Protein AF-A0A0C3DTW1-F1 (afdb_monomer_lite)

InterPro domains:
  IPR012337 Ribonuclease H-like superfamily [SSF53098] (24-90)
  IPR052035 Zinc finger BED domain-containing [PTHR46481] (9-93)

Foldseek 3Di:
DVVVVVVVVVVVLVVLLVVQVQFDDDKDKDWDWDADPVRWIWIWIKIWTWDADPVPRDIDIDMDTLDIDGQDDDPDPVSVVVVVVVSVVVSVD

Organism: NCBI:txid1036808

Secondary structure (DSSP, 8-state):
-HHHHHHHHHHHHHHHHHHHHT-EEEEEEEEEEEE-TTS-EEEEEEEEEEEEETTTTEEEEEEEEEEEEE--S---HHHHHHHHHHHHHHHT-

Structure (mmCIF, N/CA/C/O backbone):
data_AF-A0A0C3DTW1-F1
#
_entry.id   AF-A0A0C3DTW1-F1
#
loop_
_atom_site.group_PDB
_atom_site.id
_atom_site.type_symbol
_atom_site.label_atom_id
_atom_site.label_alt_id
_atom_site.label_comp_id
_atom_site.label_asym_id
_atom_site.label_entity_id
_atom_site.label_seq_id
_atom_site.pdbx_PDB_ins_code
_atom_site.Cartn_x
_atom_site.Cartn_y
_atom_site.Cartn_z
_atom_site.occupancy
_atom_site.B_iso_or_equiv
_atom_site.auth_seq_id
_atom_site.auth_comp_id
_atom_site.auth_asym_id
_atom_site.auth_atom_id
_atom_site.pdbx_PDB_model_num
ATOM 1 N N . LEU A 1 1 ? -23.428 -7.949 -11.879 1.00 91.56 1 LEU A N 1
ATOM 2 C CA . LEU A 1 1 ? -22.622 -6.734 -11.584 1.00 91.56 1 LEU A CA 1
ATOM 3 C C . LEU A 1 1 ? -21.504 -6.989 -10.563 1.00 91.56 1 LEU A C 1
ATOM 5 O O . LEU A 1 1 ? -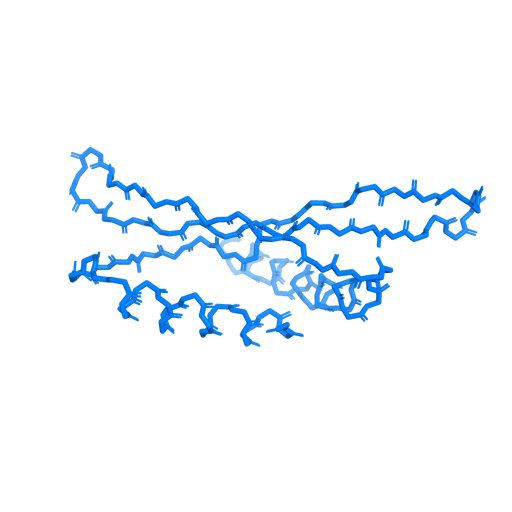20.351 -6.830 -10.933 1.00 91.56 1 LEU A O 1
ATOM 9 N N . ARG A 1 2 ? -21.795 -7.426 -9.323 1.00 97.06 2 ARG A N 1
ATOM 10 C CA . ARG A 1 2 ? -20.774 -7.691 -8.278 1.00 97.06 2 ARG A CA 1
ATOM 11 C C . ARG A 1 2 ? -19.613 -8.578 -8.747 1.00 97.06 2 ARG A C 1
ATOM 13 O O . ARG A 1 2 ? -18.458 -8.225 -8.550 1.00 97.06 2 ARG A O 1
ATOM 20 N N . GLU A 1 3 ? -19.917 -9.714 -9.367 1.00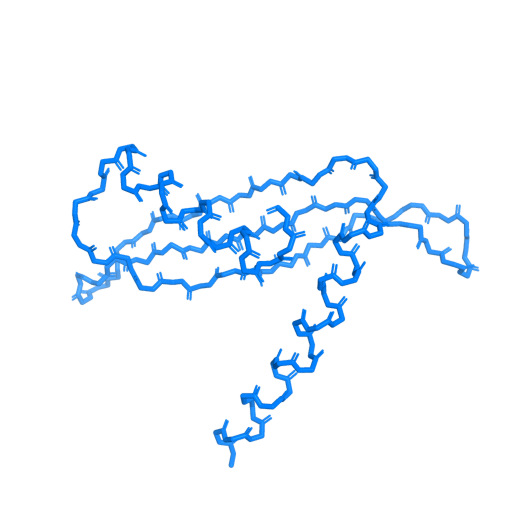 97.62 3 GLU A N 1
ATOM 21 C CA . GLU A 1 3 ? -18.895 -10.665 -9.831 1.00 97.62 3 GLU A CA 1
ATOM 22 C C . GLU A 1 3 ? -17.994 -10.075 -10.915 1.00 97.62 3 GLU A C 1
ATOM 24 O O . GLU A 1 3 ? -16.786 -10.285 -10.887 1.00 97.62 3 GLU A O 1
ATOM 29 N N . LEU A 1 4 ? -18.564 -9.268 -11.813 1.00 98.31 4 LEU A N 1
ATOM 30 C CA . LEU A 1 4 ? -17.811 -8.573 -12.856 1.00 98.31 4 LEU A CA 1
ATOM 31 C C . LEU A 1 4 ? -16.845 -7.549 -12.256 1.00 98.31 4 LEU A C 1
ATOM 33 O O . LEU A 1 4 ? -15.699 -7.486 -12.684 1.00 98.31 4 LEU A O 1
ATOM 37 N N . ILE A 1 5 ? -17.271 -6.802 -11.230 1.00 98.00 5 ILE A N 1
ATOM 38 C CA . ILE A 1 5 ? -16.402 -5.854 -10.514 1.00 98.00 5 ILE A CA 1
ATOM 39 C C . ILE A 1 5 ? -15.257 -6.597 -9.820 1.00 98.00 5 ILE A C 1
ATOM 41 O O . ILE A 1 5 ? -14.105 -6.190 -9.931 1.00 98.00 5 ILE A O 1
ATOM 45 N N . ILE A 1 6 ? -15.553 -7.709 -9.136 1.00 97.75 6 ILE A N 1
ATOM 46 C CA . ILE A 1 6 ? -14.525 -8.522 -8.469 1.00 97.75 6 ILE A CA 1
ATOM 47 C C . ILE A 1 6 ? -13.536 -9.086 -9.492 1.00 97.75 6 ILE A C 1
ATOM 49 O O . ILE A 1 6 ? -12.332 -9.065 -9.245 1.00 97.75 6 ILE A O 1
ATOM 53 N N . LYS A 1 7 ? -14.024 -9.575 -10.637 1.00 98.25 7 LYS A N 1
ATOM 54 C CA . LYS A 1 7 ? -13.170 -10.073 -11.716 1.00 98.25 7 LYS A CA 1
ATOM 55 C C . LYS A 1 7 ? -12.280 -8.960 -12.272 1.00 98.25 7 LYS A C 1
ATOM 57 O O . LYS A 1 7 ? -11.070 -9.129 -12.294 1.00 98.25 7 LYS A O 1
ATOM 62 N N . ALA A 1 8 ? -12.858 -7.816 -12.633 1.00 98.25 8 ALA A N 1
ATOM 63 C CA . ALA A 1 8 ? -12.110 -6.674 -13.153 1.00 98.25 8 ALA A CA 1
ATOM 64 C C . ALA A 1 8 ? -11.046 -6.186 -12.160 1.00 98.25 8 ALA A C 1
ATOM 66 O O . ALA A 1 8 ? -9.917 -5.910 -12.553 1.00 98.25 8 ALA A O 1
ATOM 67 N N . TRP A 1 9 ? -11.374 -6.143 -10.865 1.00 97.31 9 TRP A N 1
ATOM 68 C CA . TRP A 1 9 ? -10.405 -5.803 -9.828 1.00 97.31 9 TRP A CA 1
ATOM 69 C C . TRP A 1 9 ? -9.269 -6.829 -9.733 1.00 97.31 9 TRP A C 1
ATOM 71 O O . TRP A 1 9 ? -8.121 -6.425 -9.618 1.00 97.31 9 TRP A O 1
ATOM 81 N N . ARG A 1 10 ? -9.545 -8.140 -9.810 1.00 98.00 10 ARG A N 1
ATOM 82 C CA . ARG A 1 10 ? -8.498 -9.183 -9.796 1.00 98.00 10 ARG A CA 1
ATOM 83 C C . ARG A 1 10 ? -7.578 -9.098 -11.011 1.00 98.00 10 ARG A C 1
ATOM 85 O O . ARG A 1 10 ? -6.364 -9.233 -10.859 1.00 98.00 10 ARG A O 1
ATOM 92 N N . ASP A 1 11 ? -8.159 -8.863 -12.184 1.00 98.31 11 ASP A N 1
ATOM 93 C CA . ASP A 1 11 ? -7.416 -8.707 -13.433 1.00 98.31 11 ASP A CA 1
ATOM 94 C C . ASP A 1 11 ? -6.502 -7.470 -13.331 1.00 98.31 11 ASP A C 1
ATOM 96 O O . ASP A 1 11 ? -5.292 -7.575 -13.524 1.00 98.31 11 ASP A O 1
ATOM 100 N N . TYR A 1 12 ? -7.046 -6.328 -12.889 1.00 98.06 12 TYR A N 1
ATOM 101 C CA . TYR A 1 12 ? -6.275 -5.113 -12.605 1.00 98.06 12 TYR A CA 1
ATOM 102 C C . TYR A 1 12 ? -5.178 -5.340 -11.559 1.00 98.06 12 TYR A C 1
ATOM 104 O O . TYR A 1 12 ? -4.041 -4.923 -11.753 1.00 98.06 12 TYR A O 1
ATOM 112 N N . PHE A 1 13 ? -5.497 -6.010 -10.451 1.00 98.12 13 PHE A N 1
ATOM 113 C CA . PHE A 1 13 ? -4.556 -6.206 -9.352 1.00 98.12 13 PHE A CA 1
ATOM 114 C C . PHE A 1 13 ? -3.396 -7.120 -9.761 1.00 98.12 13 PHE A C 1
ATOM 116 O O . PHE A 1 13 ? -2.278 -6.913 -9.308 1.00 98.12 13 PHE A O 1
ATOM 123 N N . THR A 1 14 ? -3.628 -8.085 -10.656 1.00 98.25 14 THR A N 1
ATOM 124 C CA . THR A 1 14 ? -2.555 -8.891 -11.263 1.00 98.25 14 THR A CA 1
ATOM 125 C C . THR A 1 14 ? -1.579 -8.015 -12.046 1.00 98.25 14 THR A C 1
ATOM 127 O O . THR A 1 14 ? -0.374 -8.130 -11.845 1.00 98.25 14 THR A O 1
ATOM 130 N N . VAL A 1 15 ? -2.089 -7.100 -12.877 1.00 98.00 15 VAL A N 1
ATOM 131 C CA . VAL A 1 15 ? -1.251 -6.149 -13.629 1.00 98.00 15 VAL A CA 1
ATOM 132 C C . VAL A 1 15 ? -0.510 -5.206 -12.683 1.00 98.00 15 VAL A C 1
ATOM 134 O O . VAL A 1 15 ? 0.695 -5.031 -12.816 1.00 98.00 15 VAL A O 1
ATOM 137 N N . LEU A 1 16 ? -1.194 -4.676 -11.665 1.00 98.00 16 LEU A N 1
ATOM 138 C CA . LEU A 1 16 ? -0.586 -3.780 -10.683 1.00 98.00 16 LEU A CA 1
ATOM 139 C C . LEU A 1 16 ? 0.600 -4.429 -9.956 1.00 98.00 16 LEU A C 1
ATOM 141 O O . LEU A 1 16 ? 1.601 -3.764 -9.717 1.00 98.00 16 LEU A O 1
ATOM 145 N N . LYS A 1 17 ? 0.528 -5.725 -9.628 1.00 98.12 17 LYS A N 1
ATOM 146 C CA . LYS A 1 17 ? 1.673 -6.451 -9.052 1.00 98.12 17 LYS A CA 1
ATOM 147 C C . LYS A 1 17 ? 2.880 -6.445 -9.984 1.00 98.12 17 LYS A C 1
ATOM 149 O O . LYS A 1 17 ? 3.996 -6.221 -9.528 1.00 98.12 17 LYS A O 1
ATOM 154 N N . CYS A 1 18 ? 2.661 -6.675 -11.278 1.00 97.00 18 CYS A N 1
ATOM 155 C CA . CYS A 1 18 ? 3.723 -6.596 -12.277 1.00 97.00 18 CYS A CA 1
ATOM 156 C C . CYS A 1 18 ? 4.288 -5.172 -12.375 1.00 97.00 18 CYS A C 1
ATOM 158 O O . CYS A 1 18 ? 5.504 -5.011 -12.420 1.00 97.00 18 CYS A O 1
ATOM 160 N N . ASP A 1 19 ? 3.438 -4.143 -12.347 1.00 96.44 19 ASP A N 1
ATOM 161 C CA . ASP A 1 19 ? 3.880 -2.744 -12.391 1.00 96.44 19 ASP A CA 1
ATOM 162 C C . ASP A 1 19 ? 4.732 -2.361 -11.171 1.00 96.44 19 ASP A C 1
ATOM 164 O O . ASP A 1 19 ? 5.728 -1.652 -11.313 1.00 96.44 19 ASP A O 1
ATOM 168 N N . LEU A 1 20 ? 4.356 -2.831 -9.976 1.00 97.31 20 LEU A N 1
ATOM 169 C CA . LEU A 1 20 ? 5.112 -2.605 -8.742 1.00 97.31 20 LEU A CA 1
ATOM 170 C C . LEU A 1 20 ? 6.451 -3.358 -8.763 1.00 97.31 20 LEU A C 1
ATOM 172 O O . LEU A 1 20 ? 7.482 -2.778 -8.426 1.00 97.31 20 LEU A O 1
ATOM 176 N N . ALA A 1 21 ? 6.462 -4.614 -9.220 1.00 96.19 21 ALA A N 1
ATOM 177 C CA . ALA A 1 21 ? 7.686 -5.406 -9.351 1.00 96.19 21 ALA A CA 1
ATOM 178 C C . ALA A 1 21 ? 8.676 -4.807 -10.369 1.00 96.19 21 ALA A C 1
ATOM 180 O O . ALA A 1 21 ? 9.885 -4.920 -10.191 1.00 96.19 21 ALA A O 1
ATOM 181 N N . ASN A 1 22 ? 8.164 -4.135 -11.405 1.00 94.81 22 ASN A N 1
ATOM 182 C CA . ASN A 1 22 ? 8.954 -3.429 -12.417 1.00 94.81 22 ASN A CA 1
ATOM 183 C C . ASN A 1 22 ? 9.189 -1.947 -12.076 1.00 94.81 22 ASN A C 1
ATOM 185 O O . ASN A 1 22 ? 9.581 -1.163 -12.947 1.00 94.81 22 ASN A O 1
ATOM 189 N N . SER A 1 23 ? 8.920 -1.529 -10.837 1.00 95.44 23 SER A N 1
ATOM 190 C CA . SER A 1 23 ? 9.167 -0.151 -10.429 1.00 95.44 23 SER A CA 1
ATOM 191 C C . SER A 1 23 ? 10.648 0.211 -10.543 1.00 95.44 23 SER A C 1
ATOM 193 O O . SER A 1 23 ? 11.549 -0.586 -10.284 1.00 95.44 23 SER A O 1
ATOM 195 N N . LEU A 1 24 ? 10.906 1.454 -10.941 1.00 93.75 24 LEU A N 1
ATOM 196 C CA . LEU A 1 24 ? 12.249 2.004 -10.966 1.00 93.75 24 LEU A CA 1
ATOM 197 C C . LEU A 1 24 ? 12.581 2.566 -9.585 1.00 93.75 24 LEU A C 1
ATOM 199 O O . LEU A 1 24 ? 12.034 3.587 -9.166 1.00 93.75 24 LEU A O 1
ATOM 203 N N . GLY A 1 25 ? 13.511 1.912 -8.895 1.00 92.44 25 GLY A N 1
ATOM 204 C CA . GLY A 1 25 ? 13.951 2.325 -7.567 1.00 92.44 25 GLY A CA 1
ATOM 205 C C . GLY A 1 25 ? 13.013 1.843 -6.463 1.00 92.44 25 GLY A C 1
ATOM 206 O O . GLY A 1 25 ? 12.600 0.689 -6.452 1.00 92.44 25 GLY A O 1
ATOM 207 N N . GLN A 1 26 ? 12.745 2.706 -5.482 1.00 95.62 26 GLN A N 1
ATOM 208 C CA . GLN A 1 26 ? 11.966 2.349 -4.296 1.00 95.62 26 GLN A CA 1
ATOM 209 C C . GLN A 1 26 ? 10.484 2.693 -4.449 1.00 95.62 26 GLN A C 1
ATOM 211 O O . GLN A 1 26 ? 10.113 3.686 -5.077 1.00 95.62 26 GLN A O 1
ATOM 216 N N . ILE A 1 27 ? 9.644 1.903 -3.784 1.00 97.88 27 ILE A N 1
ATOM 217 C CA . ILE A 1 27 ? 8.213 2.160 -3.647 1.00 97.88 27 ILE A CA 1
ATOM 218 C C . ILE A 1 27 ? 7.988 2.897 -2.328 1.00 97.88 27 ILE A C 1
ATOM 220 O O . ILE A 1 27 ? 8.344 2.407 -1.258 1.00 97.88 27 ILE A O 1
ATOM 224 N N . SER A 1 28 ? 7.379 4.076 -2.403 1.00 98.12 28 SER A N 1
ATOM 225 C CA . SER A 1 28 ? 6.955 4.838 -1.229 1.00 98.12 28 SER A CA 1
ATOM 226 C C . SER A 1 28 ? 5.503 4.522 -0.892 1.00 98.12 28 SER A C 1
ATOM 228 O O . SER A 1 28 ? 4.641 4.471 -1.771 1.00 98.12 28 SER A O 1
ATOM 230 N N . LEU A 1 29 ? 5.214 4.337 0.393 1.00 97.81 29 LEU A N 1
ATOM 231 C CA . LEU A 1 29 ? 3.886 3.973 0.875 1.00 97.81 29 LEU A CA 1
ATOM 232 C C . LEU A 1 29 ? 3.294 5.103 1.710 1.00 97.81 29 LEU A C 1
ATOM 234 O O . LEU A 1 29 ? 3.972 5.668 2.567 1.00 97.81 29 LEU A O 1
ATOM 238 N N . THR A 1 30 ? 2.008 5.377 1.516 1.00 97.81 30 THR A N 1
ATOM 239 C CA . THR A 1 30 ? 1.203 6.094 2.509 1.00 97.81 30 THR A CA 1
ATOM 240 C C . THR A 1 30 ? 0.190 5.133 3.113 1.00 97.81 30 THR A C 1
ATOM 242 O O . THR A 1 30 ? -0.432 4.341 2.402 1.00 97.81 30 THR A O 1
ATOM 245 N N . ALA A 1 31 ? 0.050 5.182 4.435 1.00 95.81 31 ALA A N 1
ATOM 246 C CA . ALA A 1 31 ? -0.937 4.426 5.190 1.00 95.81 31 ALA A CA 1
ATOM 247 C C . ALA A 1 31 ? -1.846 5.428 5.905 1.00 95.81 31 ALA A C 1
ATOM 249 O O . ALA A 1 31 ? -1.404 6.112 6.825 1.00 95.81 31 ALA A O 1
ATOM 250 N N . ASP A 1 32 ? -3.089 5.533 5.449 1.00 96.44 32 ASP A N 1
ATOM 251 C CA . ASP A 1 32 ? -4.105 6.386 6.059 1.00 96.44 32 ASP A CA 1
ATOM 252 C C . ASP A 1 32 ? -5.035 5.520 6.907 1.00 96.44 32 ASP A C 1
ATOM 254 O O . ASP A 1 32 ? -5.597 4.534 6.418 1.00 96.44 32 ASP A O 1
ATOM 258 N N . ILE A 1 33 ? -5.160 5.861 8.187 1.00 96.12 33 ILE A N 1
ATOM 259 C CA . ILE A 1 33 ? -5.989 5.141 9.149 1.00 96.12 33 ILE A CA 1
ATOM 260 C C . ILE A 1 33 ? -7.003 6.114 9.719 1.00 96.12 33 ILE A C 1
ATOM 262 O O . ILE A 1 33 ? -6.651 7.113 10.343 1.00 96.12 33 ILE A O 1
ATOM 266 N N . TRP A 1 34 ? -8.276 5.774 9.571 1.00 96.31 34 TRP A N 1
ATOM 267 C CA . TRP A 1 34 ? -9.365 6.567 10.118 1.00 96.31 34 TRP A CA 1
ATOM 268 C C . TRP A 1 34 ? -10.488 5.672 10.620 1.00 96.31 34 TRP A C 1
ATOM 270 O O . TRP A 1 34 ? -10.578 4.486 10.309 1.00 96.31 34 TRP A O 1
ATOM 280 N N . THR A 1 35 ? -11.377 6.266 11.406 1.00 96.44 35 THR A N 1
ATOM 281 C CA . THR A 1 35 ? -12.620 5.638 11.845 1.00 96.44 35 THR A CA 1
ATOM 282 C C . THR A 1 35 ? -13.791 6.378 11.211 1.00 96.44 35 THR A C 1
ATOM 284 O O . THR A 1 35 ? -13.848 7.605 11.258 1.00 96.44 35 THR A O 1
ATOM 287 N N . ASP A 1 36 ? -14.718 5.653 10.583 1.00 96.19 36 ASP A N 1
ATOM 288 C CA . ASP A 1 36 ? -15.893 6.267 9.964 1.00 96.19 36 ASP A CA 1
ATOM 289 C C . ASP A 1 36 ? -16.943 6.719 11.001 1.00 96.19 36 ASP A C 1
ATOM 291 O O . ASP A 1 36 ? -16.839 6.468 12.204 1.00 96.19 36 ASP A O 1
ATOM 295 N N . LYS A 1 37 ? -18.017 7.362 10.526 1.00 97.00 37 LYS A N 1
ATOM 296 C CA . LYS A 1 37 ? -19.122 7.839 11.381 1.00 97.00 37 LYS A CA 1
ATOM 297 C C . LYS A 1 37 ? -19.837 6.717 12.146 1.00 97.00 37 LYS A C 1
ATOM 299 O O . LYS A 1 37 ? -20.454 6.981 13.172 1.00 97.00 37 LYS A O 1
ATOM 304 N N . ASN A 1 38 ? -19.731 5.478 11.669 1.00 96.62 38 ASN A N 1
ATOM 305 C CA . ASN A 1 38 ? -20.298 4.285 12.292 1.00 96.62 38 ASN A CA 1
ATOM 306 C C . ASN A 1 38 ? -19.289 3.578 13.211 1.00 96.62 38 ASN A C 1
ATOM 308 O O . ASN A 1 38 ? -19.510 2.429 13.589 1.00 96.62 38 ASN A O 1
ATOM 312 N N . ARG A 1 39 ? -18.188 4.250 13.573 1.00 93.88 39 ARG A N 1
ATOM 313 C CA . ARG A 1 39 ? -17.112 3.720 14.420 1.00 93.88 39 ARG A CA 1
ATOM 314 C C . ARG A 1 39 ? -16.411 2.497 13.824 1.00 93.88 39 ARG A C 1
ATOM 316 O O . ARG A 1 39 ? -15.910 1.649 14.558 1.00 93.88 39 ARG A O 1
ATOM 323 N N . ARG A 1 40 ? -16.363 2.396 12.494 1.00 96.31 40 ARG A N 1
ATOM 324 C CA . ARG A 1 40 ? -15.628 1.344 11.789 1.00 96.31 40 ARG A CA 1
ATOM 325 C C . ARG A 1 40 ? -14.241 1.863 11.404 1.00 96.31 40 ARG A C 1
ATOM 327 O O . ARG A 1 40 ? -14.170 2.807 10.615 1.00 96.31 40 ARG A O 1
ATOM 334 N N . PRO A 1 41 ? -13.163 1.283 11.949 1.00 96.69 41 PRO A N 1
ATOM 335 C CA . PRO A 1 41 ? -11.804 1.631 11.558 1.00 96.69 41 PRO A CA 1
ATOM 336 C C . PRO A 1 41 ? -11.434 1.037 10.195 1.00 96.69 41 PRO A C 1
ATOM 338 O O . PRO A 1 41 ? -11.771 -0.109 9.882 1.00 96.69 41 PRO A O 1
ATOM 341 N N . PHE A 1 42 ? -10.711 1.814 9.399 1.00 97.12 42 PHE A N 1
ATOM 342 C CA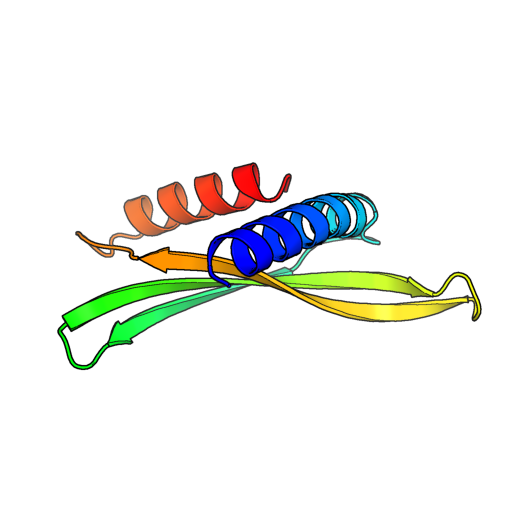 . PHE A 1 42 ? -10.187 1.424 8.098 1.00 97.12 42 PHE A CA 1
ATOM 343 C C . PHE A 1 42 ? -8.716 1.807 7.976 1.00 97.12 42 PHE A C 1
ATOM 345 O O . PHE A 1 42 ? -8.272 2.790 8.563 1.00 97.12 42 PHE A O 1
ATOM 352 N N . LEU A 1 43 ? -7.990 1.025 7.183 1.00 97.25 43 LEU A N 1
ATOM 353 C CA . LEU A 1 43 ? -6.629 1.292 6.740 1.00 97.25 43 LEU A CA 1
ATOM 354 C C . LEU A 1 43 ? -6.620 1.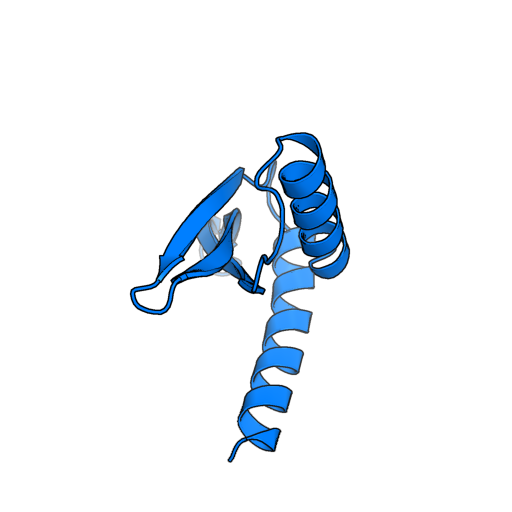305 5.208 1.00 97.25 43 LEU A C 1
ATOM 356 O O . LEU A 1 43 ? -6.894 0.280 4.573 1.00 97.25 43 LEU A O 1
ATOM 360 N N . ALA A 1 44 ? -6.299 2.452 4.617 1.00 98.19 44 ALA A N 1
ATOM 361 C CA . ALA A 1 44 ? -5.971 2.562 3.204 1.00 98.19 44 ALA A CA 1
ATOM 362 C C . ALA A 1 44 ? -4.456 2.614 3.027 1.00 98.19 44 ALA A C 1
ATOM 364 O O . ALA A 1 44 ? -3.770 3.367 3.714 1.00 98.19 44 ALA A O 1
ATOM 365 N N . THR A 1 45 ? -3.935 1.842 2.080 1.00 98.12 45 THR A N 1
ATOM 366 C CA . THR A 1 45 ? -2.512 1.858 1.736 1.00 98.12 45 THR A CA 1
ATOM 367 C C . THR A 1 45 ? -2.350 2.170 0.260 1.00 98.12 45 THR A C 1
ATOM 369 O O . THR A 1 45 ? -2.911 1.470 -0.589 1.00 98.12 45 THR A O 1
ATOM 372 N N . THR A 1 46 ? -1.571 3.207 -0.037 1.00 98.50 46 THR A N 1
ATOM 373 C CA . THR A 1 46 ? -1.305 3.674 -1.401 1.00 98.50 46 THR A CA 1
ATOM 374 C C . THR A 1 46 ? 0.183 3.565 -1.702 1.00 98.50 46 THR A C 1
ATOM 376 O O . THR A 1 46 ? 1.013 4.081 -0.953 1.00 98.50 46 THR A O 1
ATOM 379 N N . ALA A 1 47 ? 0.514 2.900 -2.806 1.00 98.50 47 ALA A N 1
ATOM 380 C CA . ALA A 1 47 ? 1.868 2.805 -3.326 1.00 98.50 47 ALA A CA 1
ATOM 381 C C . ALA A 1 47 ? 2.137 3.934 -4.323 1.00 98.50 47 ALA A C 1
ATOM 383 O O . ALA A 1 47 ? 1.282 4.256 -5.150 1.00 98.50 47 ALA A O 1
ATOM 384 N N . HIS A 1 48 ? 3.336 4.498 -4.244 1.00 98.31 48 HIS A N 1
ATOM 385 C CA . HIS A 1 48 ? 3.854 5.533 -5.128 1.00 98.31 48 HIS A CA 1
ATOM 386 C C . HIS A 1 48 ? 5.206 5.063 -5.657 1.00 98.31 48 HIS A C 1
ATOM 388 O O . HIS A 1 48 ? 6.084 4.713 -4.867 1.00 98.31 48 HIS A O 1
ATOM 394 N N . TRP A 1 49 ? 5.383 5.038 -6.974 1.00 98.00 49 TRP A N 1
ATOM 395 C CA . TRP A 1 49 ? 6.622 4.563 -7.591 1.00 98.00 49 TRP A CA 1
ATOM 396 C C . TRP A 1 49 ? 6.911 5.283 -8.901 1.00 98.00 49 TRP A C 1
ATOM 398 O O . TRP A 1 49 ? 6.020 5.876 -9.508 1.00 98.00 49 TRP A O 1
ATOM 408 N N . ILE A 1 50 ? 8.163 5.238 -9.345 1.00 97.12 50 ILE A N 1
ATOM 409 C CA . ILE A 1 50 ? 8.553 5.751 -10.656 1.00 97.12 50 ILE A CA 1
ATOM 410 C C . ILE A 1 50 ? 8.509 4.606 -11.670 1.00 97.12 50 ILE A C 1
ATOM 412 O O . ILE A 1 50 ? 8.994 3.511 -11.398 1.00 97.12 50 ILE A O 1
ATOM 416 N N . ALA A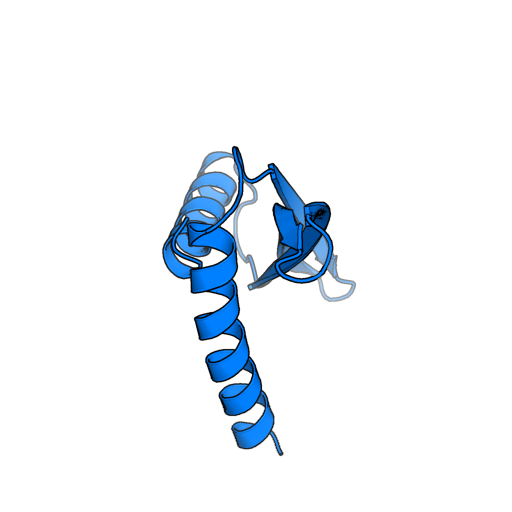 1 51 ? 7.937 4.857 -12.845 1.00 95.00 51 ALA A N 1
ATOM 417 C CA . ALA A 1 51 ? 7.948 3.934 -13.976 1.00 95.00 51 ALA A CA 1
ATOM 418 C C . ALA A 1 51 ? 8.477 4.637 -15.232 1.00 95.00 51 ALA A C 1
ATOM 420 O O . ALA A 1 51 ? 8.284 5.846 -15.400 1.00 95.00 51 ALA A O 1
ATOM 421 N N . SER A 1 52 ? 9.125 3.878 -16.117 1.00 91.75 52 SER A N 1
ATOM 422 C CA . SER A 1 52 ? 9.471 4.357 -17.458 1.00 91.75 52 SER A CA 1
ATOM 423 C C . SER A 1 52 ? 8.227 4.350 -18.344 1.00 91.75 52 SER A C 1
ATOM 425 O O . SER A 1 52 ? 7.455 3.393 -18.320 1.00 91.75 52 SER A O 1
ATOM 427 N N . ASP A 1 53 ? 8.028 5.398 -19.134 1.00 84.56 53 ASP A N 1
ATOM 428 C CA . ASP A 1 53 ? 7.098 5.364 -20.257 1.00 84.56 53 ASP A CA 1
ATOM 429 C C . ASP A 1 53 ? 7.818 4.805 -21.488 1.00 84.56 53 ASP A C 1
ATOM 431 O O . ASP A 1 53 ? 8.654 5.484 -22.093 1.00 84.56 53 ASP A O 1
ATOM 435 N N . GLU A 1 54 ? 7.470 3.570 -21.857 1.00 77.06 54 GLU A N 1
ATOM 436 C CA . GLU A 1 54 ? 8.055 2.828 -22.983 1.00 77.06 54 GLU A CA 1
ATOM 437 C C . GLU A 1 54 ? 8.019 3.615 -24.301 1.00 77.06 54 GLU A C 1
ATOM 439 O O . GLU A 1 54 ? 8.899 3.452 -25.141 1.00 77.06 54 GLU A O 1
ATOM 444 N N . ASN A 1 55 ? 7.048 4.520 -24.463 1.00 79.12 55 ASN A N 1
ATOM 445 C CA . ASN A 1 55 ? 6.858 5.273 -25.702 1.00 79.12 55 ASN A CA 1
ATOM 446 C C . ASN A 1 55 ? 7.579 6.627 -25.739 1.00 79.12 55 ASN A C 1
ATOM 448 O O . ASN A 1 55 ? 7.643 7.244 -26.800 1.00 79.12 55 ASN A O 1
ATOM 452 N N . SER A 1 56 ? 8.072 7.136 -24.605 1.00 77.44 56 SER A N 1
ATOM 453 C CA . SER A 1 56 ? 8.610 8.505 -24.537 1.00 77.44 56 SER A CA 1
ATOM 454 C C . SER A 1 56 ? 9.958 8.643 -23.833 1.00 77.44 56 SER A C 1
ATOM 456 O O . SER A 1 56 ? 10.475 9.755 -23.765 1.00 77.44 56 SER A O 1
ATOM 458 N N . ALA A 1 57 ? 10.539 7.550 -23.321 1.00 82.00 57 ALA A N 1
ATOM 459 C CA . ALA A 1 57 ? 11.775 7.568 -22.526 1.00 82.00 57 ALA A CA 1
ATOM 460 C C . ALA A 1 57 ? 11.719 8.549 -21.332 1.00 82.00 57 ALA A C 1
ATOM 462 O O . ALA A 1 57 ? 12.748 9.017 -20.845 1.00 82.00 57 ALA A O 1
ATOM 463 N N . THR A 1 58 ? 10.510 8.872 -20.859 1.00 91.56 58 THR A N 1
ATOM 464 C CA . THR A 1 58 ? 10.288 9.744 -19.701 1.00 91.56 58 THR A CA 1
ATOM 465 C C . THR A 1 58 ? 9.949 8.927 -18.465 1.00 91.56 58 THR A C 1
ATOM 467 O O . THR A 1 58 ? 9.312 7.876 -18.544 1.00 91.56 58 THR A O 1
ATOM 470 N N . PHE A 1 59 ? 10.341 9.433 -17.298 1.00 93.44 59 PHE A N 1
ATOM 471 C CA . PHE A 1 59 ? 9.930 8.870 -16.019 1.00 93.44 59 PHE A CA 1
ATOM 472 C C . PHE A 1 59 ? 8.614 9.485 -15.564 1.00 93.44 59 PHE A C 1
ATOM 474 O O . PHE A 1 59 ? 8.421 10.700 -15.638 1.00 93.44 59 PHE A O 1
ATOM 481 N N . ARG A 1 60 ? 7.709 8.648 -15.056 1.00 94.31 60 ARG A N 1
ATOM 482 C CA . ARG A 1 60 ? 6.428 9.093 -14.507 1.00 94.31 60 ARG A CA 1
ATOM 483 C C . ARG A 1 60 ? 6.219 8.544 -13.111 1.00 94.31 60 ARG A C 1
ATOM 485 O O . ARG A 1 60 ? 6.402 7.352 -12.875 1.00 94.31 60 ARG A O 1
ATOM 492 N N . LEU A 1 61 ? 5.766 9.419 -12.217 1.00 96.25 61 LEU A N 1
ATOM 493 C CA . LEU A 1 61 ? 5.217 9.010 -10.935 1.00 96.25 61 LEU A CA 1
ATOM 494 C C . LEU A 1 61 ? 3.887 8.291 -11.171 1.00 96.25 61 LEU A C 1
ATOM 496 O O . LEU A 1 61 ? 2.973 8.821 -11.808 1.00 96.25 61 LEU A O 1
ATOM 500 N N . LYS A 1 62 ? 3.795 7.075 -10.654 1.00 97.06 62 LYS A N 1
ATOM 501 C CA . LYS A 1 62 ? 2.604 6.238 -10.633 1.00 97.06 62 LYS A CA 1
ATOM 502 C C . LYS A 1 62 ? 2.121 6.113 -9.198 1.00 97.06 62 LYS A C 1
ATOM 504 O O . LYS A 1 62 ? 2.917 6.127 -8.260 1.00 97.06 62 LYS A O 1
ATOM 509 N N . VAL A 1 63 ? 0.805 6.021 -9.050 1.00 98.00 63 VAL A N 1
ATOM 510 C CA . VAL A 1 63 ? 0.131 5.939 -7.757 1.00 98.00 63 VAL A CA 1
ATOM 511 C C . VAL A 1 63 ? -0.998 4.926 -7.865 1.00 98.00 63 VAL A C 1
ATOM 513 O O . VAL A 1 63 ? -1.765 4.965 -8.828 1.00 98.00 63 VAL A O 1
ATOM 516 N N . ALA A 1 64 ? -1.113 4.030 -6.888 1.00 98.12 64 ALA A N 1
ATOM 517 C CA . ALA A 1 64 ? -2.205 3.067 -6.833 1.00 98.12 64 ALA A CA 1
ATOM 518 C C . ALA A 1 64 ? -2.569 2.687 -5.398 1.00 98.12 64 ALA A C 1
ATOM 520 O O . ALA A 1 64 ? -1.706 2.471 -4.546 1.00 98.12 64 ALA A O 1
ATOM 521 N N . LEU A 1 65 ? -3.872 2.551 -5.149 1.00 98.00 65 LEU A N 1
ATOM 522 C CA . LEU A 1 65 ? -4.398 2.010 -3.903 1.00 98.00 65 LEU A CA 1
ATOM 523 C C . LEU A 1 65 ? -4.211 0.487 -3.898 1.00 98.00 65 LEU A C 1
ATOM 525 O O . LEU A 1 65 ? -4.893 -0.230 -4.631 1.00 98.00 65 LEU A O 1
ATOM 529 N N . ILE A 1 66 ? -3.311 -0.012 -3.054 1.00 97.81 66 ILE A N 1
ATOM 530 C CA . ILE A 1 66 ? -3.017 -1.451 -2.952 1.00 97.81 66 ILE A CA 1
ATOM 531 C C . ILE A 1 66 ? -3.900 -2.149 -1.913 1.00 97.81 66 ILE A C 1
ATOM 533 O O . ILE A 1 66 ? -4.111 -3.367 -1.968 1.00 97.81 66 ILE A O 1
ATOM 537 N N . ALA A 1 67 ? -4.463 -1.383 -0.975 1.00 97.44 67 ALA A N 1
ATOM 538 C CA . ALA A 1 67 ? -5.395 -1.892 0.014 1.00 97.44 67 ALA A CA 1
ATOM 539 C C . ALA A 1 67 ? -6.384 -0.832 0.500 1.00 97.44 67 ALA A C 1
ATOM 541 O O . ALA A 1 67 ? -6.014 0.301 0.777 1.00 97.44 67 ALA A O 1
ATOM 542 N N . PHE A 1 68 ? -7.633 -1.261 0.675 1.00 97.19 68 PHE A N 1
ATOM 543 C CA . PHE A 1 68 ? -8.637 -0.609 1.507 1.00 97.19 68 PHE A CA 1
ATOM 544 C C . PHE A 1 68 ? -9.183 -1.686 2.443 1.00 97.19 68 PHE A C 1
ATOM 546 O O . PHE A 1 68 ? -9.892 -2.595 2.003 1.00 97.19 68 PHE A O 1
ATOM 553 N N . HIS A 1 69 ? -8.759 -1.665 3.701 1.00 96.62 69 HIS A N 1
ATOM 554 C CA . HIS A 1 69 ? -8.948 -2.769 4.633 1.00 96.62 69 HIS A CA 1
ATOM 555 C C . HIS A 1 69 ? -9.764 -2.329 5.843 1.00 96.62 69 HIS A C 1
ATOM 557 O O . HIS A 1 69 ? -9.476 -1.304 6.452 1.00 96.62 69 HIS A O 1
ATOM 563 N N . TYR A 1 70 ? -10.777 -3.115 6.205 1.00 96.75 70 TYR A N 1
ATOM 564 C CA . TYR A 1 70 ? -11.446 -2.961 7.492 1.00 96.75 70 TYR A CA 1
ATOM 565 C C . TYR A 1 70 ? -10.485 -3.410 8.597 1.00 96.75 70 TYR A C 1
ATOM 567 O O . TYR A 1 70 ? -10.016 -4.543 8.559 1.00 96.75 70 TYR A O 1
ATOM 575 N N . PHE A 1 71 ? -10.181 -2.531 9.552 1.00 94.69 71 PHE A N 1
ATOM 576 C CA . PHE A 1 71 ? -9.101 -2.723 10.527 1.00 94.69 71 PHE A CA 1
ATOM 577 C C . PHE A 1 71 ? -9.620 -2.711 11.978 1.00 94.69 71 PHE A C 1
ATOM 579 O O . PHE A 1 71 ? -9.313 -1.799 12.743 1.00 94.69 71 PHE A O 1
ATOM 586 N N . PRO A 1 72 ? -10.468 -3.676 12.380 1.00 91.81 72 PRO A N 1
ATOM 587 C CA . PRO A 1 72 ? -11.006 -3.723 13.735 1.00 91.81 72 PRO A CA 1
ATOM 588 C C . PRO A 1 72 ? -9.928 -4.082 14.766 1.00 91.81 72 PRO A C 1
ATOM 590 O O . PRO A 1 72 ? -8.959 -4.778 14.465 1.00 91.81 72 PRO A O 1
ATOM 593 N N . GLY A 1 73 ? -10.155 -3.678 16.016 1.00 89.94 73 GLY A N 1
ATOM 594 C CA . GLY A 1 73 ? -9.291 -4.008 17.149 1.00 89.94 73 GLY A CA 1
ATOM 595 C C . GLY A 1 73 ? -8.391 -2.851 17.581 1.00 89.94 73 GLY A C 1
ATOM 596 O O . GLY A 1 73 ? -8.703 -1.679 17.370 1.00 89.94 73 GLY A O 1
ATOM 597 N N . SER A 1 74 ? -7.293 -3.189 18.256 1.00 89.94 74 SER A N 1
ATOM 598 C CA . SER A 1 74 ? -6.382 -2.208 18.846 1.00 89.94 74 SER A CA 1
ATOM 599 C C . SER A 1 74 ? -5.481 -1.568 17.788 1.00 89.94 74 SER A C 1
ATOM 601 O O . SER A 1 74 ? -4.819 -2.266 17.023 1.00 89.94 74 SER A O 1
ATOM 603 N N . HIS A 1 75 ? -5.385 -0.239 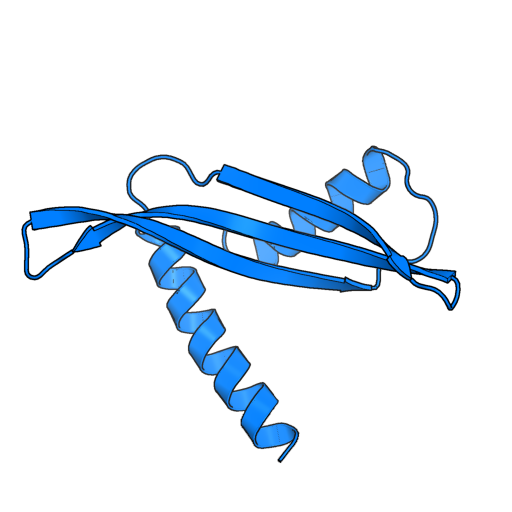17.793 1.00 92.12 75 HIS A N 1
ATOM 604 C CA . HIS A 1 75 ? -4.525 0.542 16.891 1.00 92.12 75 HIS A CA 1
ATOM 605 C C . HIS A 1 75 ? -3.083 0.654 17.418 1.00 92.12 75 HIS A C 1
ATOM 607 O O . HIS A 1 75 ? -2.479 1.724 17.397 1.00 92.12 75 HIS A O 1
ATOM 613 N N . THR A 1 76 ? -2.535 -0.436 17.957 1.00 95.56 76 THR A N 1
ATOM 614 C CA . THR A 1 76 ? -1.139 -0.460 18.409 1.00 95.56 76 THR A CA 1
ATOM 615 C C . THR A 1 76 ? -0.197 -0.440 17.207 1.00 95.56 76 THR A C 1
ATOM 617 O O . THR A 1 76 ? -0.544 -0.937 16.133 1.00 95.56 76 THR A O 1
ATOM 620 N N . GLY A 1 77 ? 1.019 0.087 17.393 1.00 95.62 77 GLY A N 1
ATOM 621 C CA . GLY A 1 77 ? 2.041 0.086 16.340 1.00 95.62 77 GLY A CA 1
ATOM 622 C C . GLY A 1 77 ? 2.317 -1.317 15.788 1.00 95.62 77 GLY A C 1
ATOM 623 O O . GLY A 1 77 ? 2.414 -1.490 14.578 1.00 95.62 77 GLY A O 1
ATOM 624 N N . GLU A 1 78 ? 2.333 -2.331 16.657 1.00 97.12 78 GLU A N 1
ATOM 625 C CA . GLU A 1 78 ? 2.481 -3.739 16.273 1.00 97.12 78 GLU A CA 1
ATOM 626 C C . GLU A 1 78 ? 1.340 -4.232 15.371 1.00 97.12 78 GLU A C 1
ATOM 628 O O . GLU A 1 78 ? 1.592 -4.825 14.324 1.00 97.12 78 GLU A O 1
ATOM 633 N N . ASN A 1 79 ? 0.077 -3.971 15.727 1.00 95.56 79 ASN A N 1
ATOM 634 C CA . ASN A 1 79 ? -1.055 -4.448 14.930 1.00 95.56 79 ASN A CA 1
ATOM 635 C C . ASN A 1 79 ? -1.136 -3.736 13.569 1.00 95.56 79 ASN A C 1
ATOM 637 O O . ASN A 1 79 ? -1.464 -4.358 12.552 1.00 95.56 79 ASN A O 1
ATOM 641 N N . ILE A 1 80 ? -0.798 -2.443 13.547 1.00 96.00 80 ILE A N 1
ATOM 642 C CA . ILE A 1 80 ? -0.677 -1.664 12.312 1.00 96.00 80 ILE A CA 1
ATOM 643 C C . ILE A 1 80 ? 0.426 -2.260 11.432 1.00 96.00 80 ILE A C 1
ATOM 645 O O . ILE A 1 80 ? 0.157 -2.571 10.275 1.00 96.00 80 ILE A O 1
ATOM 649 N N . ALA A 1 81 ? 1.625 -2.491 11.977 1.00 96.12 81 ALA A N 1
ATOM 650 C CA . ALA A 1 81 ? 2.749 -3.064 11.239 1.00 96.12 81 ALA A CA 1
ATOM 651 C C . ALA A 1 81 ? 2.421 -4.460 10.687 1.00 96.12 81 ALA A C 1
ATOM 653 O O . ALA A 1 81 ? 2.566 -4.698 9.491 1.00 96.12 81 ALA A O 1
ATOM 654 N N . ASN A 1 82 ? 1.888 -5.357 11.519 1.00 96.56 82 ASN A N 1
ATOM 655 C CA . ASN A 1 82 ? 1.512 -6.713 11.110 1.00 96.56 82 ASN A CA 1
ATOM 656 C C . ASN A 1 82 ? 0.427 -6.720 10.026 1.00 96.56 82 ASN A C 1
ATOM 658 O O . ASN A 1 82 ? 0.420 -7.568 9.132 1.00 96.56 82 ASN A O 1
ATOM 662 N N . THR A 1 83 ? -0.526 -5.792 10.090 1.00 96.81 83 THR A N 1
ATOM 663 C CA . THR A 1 83 ? -1.566 -5.680 9.063 1.00 96.81 83 THR A CA 1
ATOM 664 C C . THR A 1 83 ? -1.013 -5.085 7.781 1.00 96.81 83 THR A C 1
ATOM 666 O O . THR A 1 83 ? -1.275 -5.636 6.715 1.00 96.81 83 THR A O 1
ATOM 669 N N . LEU A 1 84 ? -0.202 -4.032 7.873 1.00 96.38 84 LEU A N 1
ATOM 670 C CA . LEU A 1 84 ? 0.455 -3.431 6.721 1.00 96.38 84 LEU A CA 1
ATOM 671 C C . LEU A 1 84 ? 1.328 -4.461 5.993 1.00 96.38 84 LEU A C 1
ATOM 673 O O . LEU A 1 84 ? 1.118 -4.667 4.806 1.00 96.38 84 LEU A O 1
ATOM 677 N N . LEU A 1 85 ? 2.201 -5.190 6.697 1.00 97.06 85 LEU A N 1
ATOM 678 C CA . LEU A 1 85 ? 3.062 -6.225 6.105 1.00 97.06 85 LEU A CA 1
ATOM 679 C C . LEU A 1 85 ? 2.264 -7.302 5.354 1.00 97.06 85 LEU A C 1
ATOM 681 O O . LEU A 1 85 ? 2.634 -7.678 4.249 1.00 97.06 85 LEU A O 1
ATOM 685 N N . ARG A 1 86 ? 1.118 -7.747 5.889 1.00 97.69 86 ARG A N 1
ATOM 686 C CA . ARG A 1 86 ? 0.230 -8.693 5.183 1.00 97.69 86 ARG A CA 1
ATOM 687 C C . ARG A 1 86 ? -0.396 -8.099 3.919 1.00 97.69 86 ARG A C 1
ATOM 689 O O . ARG A 1 86 ? -0.635 -8.814 2.948 1.00 97.69 86 ARG A O 1
ATOM 696 N N . LEU A 1 87 ? -0.717 -6.805 3.930 1.00 97.31 87 LEU A N 1
ATOM 697 C CA . LEU A 1 87 ? -1.260 -6.111 2.759 1.00 97.31 87 LEU A CA 1
ATOM 698 C C . LEU A 1 87 ? -0.189 -5.893 1.681 1.00 97.31 87 LEU A C 1
ATOM 700 O O . LEU A 1 87 ? -0.524 -5.971 0.498 1.00 97.31 87 LEU A O 1
ATOM 704 N N . LEU A 1 88 ? 1.063 -5.663 2.088 1.00 97.06 88 LEU A N 1
ATOM 705 C CA . LEU A 1 88 ? 2.230 -5.560 1.208 1.00 97.06 88 LEU A CA 1
ATOM 706 C C . LEU A 1 88 ? 2.562 -6.908 0.556 1.00 97.06 88 LEU A C 1
ATOM 708 O O . LEU A 1 88 ? 2.560 -6.988 -0.670 1.00 97.06 88 LEU A O 1
ATOM 712 N N . ASP A 1 89 ? 2.630 -7.989 1.339 1.00 97.81 89 ASP A N 1
ATOM 713 C CA . ASP A 1 89 ? 2.815 -9.355 0.825 1.00 97.81 89 ASP A CA 1
ATOM 714 C C . ASP A 1 89 ? 1.721 -9.728 -0.193 1.00 97.81 89 ASP A C 1
ATOM 716 O O . ASP A 1 89 ? 1.985 -10.208 -1.299 1.00 97.81 89 ASP A O 1
ATOM 720 N N . ARG A 1 90 ? 0.460 -9.369 0.096 1.00 97.38 90 ARG A N 1
ATOM 721 C CA . ARG A 1 90 ? -0.643 -9.536 -0.862 1.00 97.38 90 ARG A CA 1
ATOM 722 C C . ARG A 1 90 ? -0.405 -8.771 -2.165 1.00 97.38 90 ARG A C 1
ATOM 724 O O . ARG A 1 90 ? -0.837 -9.258 -3.211 1.00 97.38 90 ARG A O 1
ATOM 731 N N . ALA A 1 91 ? 0.203 -7.589 -2.112 1.00 96.88 91 ALA A N 1
ATOM 732 C CA . ALA A 1 91 ? 0.556 -6.761 -3.265 1.00 96.88 91 ALA A CA 1
ATOM 733 C C . ALA A 1 91 ? 1.889 -7.167 -3.927 1.00 96.88 91 ALA A C 1
ATOM 735 O O . ALA A 1 91 ? 2.210 -6.627 -4.981 1.00 96.88 91 ALA A O 1
ATOM 736 N N . GLY A 1 92 ? 2.604 -8.158 -3.382 1.00 96.00 92 GLY A N 1
ATOM 737 C CA . GLY A 1 92 ? 3.868 -8.655 -3.925 1.00 96.00 92 GLY A CA 1
ATOM 738 C C . GLY A 1 92 ? 5.055 -7.719 -3.694 1.00 96.00 92 GLY A C 1
ATOM 739 O O . GLY A 1 92 ? 5.959 -7.708 -4.527 1.00 96.00 92 GLY A O 1
ATOM 740 N N . ILE A 1 93 ? 5.024 -6.927 -2.615 1.00 91.69 93 ILE A N 1
ATOM 741 C CA . ILE A 1 93 ? 6.077 -5.976 -2.224 1.00 91.69 93 ILE A CA 1
ATOM 742 C C . ILE A 1 93 ? 6.480 -6.140 -0.761 1.00 91.69 93 ILE A C 1
ATOM 744 O O . ILE A 1 93 ? 5.645 -6.637 0.029 1.00 91.69 93 ILE A O 1
#

pLDDT: mean 95.5, std 4.23, range [77.06, 98.5]

Sequence (93 aa):
LRELIIKAWRDYFTVLKCDLANSLGQISLTADIWTDKNRRPFLATTAHWIASDENSATFRLKVALIAFHYFPGSHTGENIANTLLRLLDRAGI

Radius of gyration: 15.3 Å; chains: 1; bounding box: 37×20×44 Å